Protein AF-A0A6A6BRU7-F1 (afdb_monomer)

Radius of gyration: 20.85 Å; Cα contacts (8 Å, |Δi|>4): 64; chains: 1; bounding box: 42×56×51 Å

Secondary structure (DSSP, 8-state):
-PPPPPPPEETTEEGGGSPPPPPPPPPPHHHHHHHHHHHH-GGG--HHHHHHHTTPPPHHHHHHHHHHHHSS-HHHHHHHHHH-GGG--HHHHHHHHH-TTSPP--TTT--S-THHHHHHHHHHHHHTTTT-

Sequence (132 aa):
MFQPVGELKMWGIPLSQLPEPPPPERPSQEILSLHVKAVKHPESLTDGDRRRILDRLPAGEEDQVCRNICGLSWEELVQKAISQPDDLTDDEARLVAHGVNYPPIRKDVFPHDDYSYLTWKRYQTEDEHERR

Nearest PDB structures (foldseek):
  7zqc-assembly1_4  TM=4.901E-01  e=4.676E+00  Chlamydomonas reinhardtii

Mean predicted aligned error: 14.73 Å

Solvent-accessible surface area (backbone atoms only — not comparable to full-atom values): 8398 Å² total; per-residue (Å²): 136,85,78,80,78,74,83,59,58,59,96,86,40,48,61,90,71,54,77,78,75,78,76,82,78,76,78,50,73,66,57,52,50,51,52,54,40,48,75,76,42,57,86,77,53,50,72,69,52,51,26,62,75,67,67,44,65,56,70,73,56,38,28,51,52,33,33,73,74,74,69,34,43,54,68,56,47,52,50,41,52,72,77,42,58,88,76,51,50,71,71,54,48,47,35,72,76,60,38,81,74,46,80,73,84,48,70,88,78,54,81,69,85,57,78,60,56,64,60,51,54,56,58,56,61,59,62,64,65,79,76,116

Foldseek 3Di:
DDDDDPFDDDPNHGPVPDPDPPDPDDDDPVLVVLVVCCVPPVVPDDPVSVCSNVVHDDQVVQQVLCCVQPVGGPVVLVVCCVPPVVPDDPSSVCCVVPNSPPDDPPCVPDVDDCVVVVVVVVVVVVVVVVPD

pLDDT: mean 72.82, std 19.33, range [35.75, 95.94]

Organism: NCBI:txid1176127

Structure (mmCIF, N/CA/C/O backbone):
data_AF-A0A6A6BRU7-F1
#
_entry.id   AF-A0A6A6BRU7-F1
#
loop_
_atom_site.group_PDB
_atom_site.id
_atom_site.type_symbol
_atom_site.label_atom_id
_atom_site.label_alt_id
_atom_site.label_comp_id
_atom_site.label_asym_id
_atom_site.label_entity_id
_atom_site.label_seq_id
_atom_site.pdbx_PDB_ins_code
_atom_site.Cartn_x
_atom_site.Cartn_y
_atom_site.Cartn_z
_atom_site.occupancy
_atom_site.B_iso_or_equiv
_atom_site.auth_seq_id
_atom_site.auth_comp_id
_atom_site.auth_asym_id
_atom_site.auth_atom_id
_atom_site.pdbx_PDB_model_num
ATOM 1 N N . MET A 1 1 ? 2.981 -44.367 -30.913 1.00 38.34 1 MET A N 1
ATOM 2 C CA . MET A 1 1 ? 1.893 -43.512 -31.427 1.00 38.34 1 MET A CA 1
ATOM 3 C C . MET A 1 1 ? 1.605 -42.494 -30.330 1.00 38.34 1 MET A C 1
ATOM 5 O O . MET A 1 1 ? 1.002 -42.860 -29.333 1.00 38.34 1 MET A O 1
ATOM 9 N N . PHE A 1 2 ? 2.184 -41.292 -30.415 1.00 44.25 2 PHE A N 1
ATOM 10 C CA . PHE A 1 2 ? 1.957 -40.233 -29.423 1.00 44.25 2 PHE A CA 1
ATOM 11 C C . PHE A 1 2 ? 0.594 -39.603 -29.709 1.00 44.25 2 PHE A C 1
ATOM 13 O O . PHE A 1 2 ? 0.366 -39.135 -30.823 1.00 44.25 2 PHE A O 1
ATOM 20 N N . GLN A 1 3 ? -0.323 -39.643 -28.743 1.00 39.47 3 GLN A N 1
ATOM 21 C CA . GLN A 1 3 ? -1.557 -38.869 -28.845 1.00 39.47 3 GLN A CA 1
ATOM 22 C C . GLN A 1 3 ? -1.222 -37.381 -28.660 1.00 39.47 3 GLN A C 1
ATOM 24 O O . GLN A 1 3 ? -0.383 -37.065 -27.813 1.00 39.47 3 GLN A O 1
ATOM 29 N N . PRO A 1 4 ? -1.819 -36.469 -29.446 1.00 52.19 4 PRO A N 1
ATOM 30 C CA . PRO A 1 4 ? -1.588 -35.045 -29.268 1.00 52.19 4 PRO A CA 1
ATOM 31 C C . PRO A 1 4 ? -2.142 -34.609 -27.909 1.00 52.19 4 PRO A C 1
ATOM 33 O O . PRO A 1 4 ? -3.278 -34.927 -27.556 1.00 52.19 4 PRO A O 1
ATOM 36 N N . VAL A 1 5 ? -1.315 -33.898 -27.143 1.00 60.12 5 VAL A N 1
ATOM 37 C CA . VAL A 1 5 ? -1.728 -33.241 -25.901 1.00 60.12 5 VAL A CA 1
ATOM 38 C C . VAL A 1 5 ? -2.840 -32.260 -26.266 1.00 60.12 5 VAL A C 1
ATOM 40 O O . VAL A 1 5 ? -2.657 -31.438 -27.164 1.00 60.12 5 VAL A O 1
ATOM 43 N N . GLY A 1 6 ? -4.007 -32.401 -25.631 1.00 61.91 6 GLY A N 1
ATOM 44 C CA . GLY A 1 6 ? -5.154 -31.528 -25.866 1.00 61.91 6 GLY A CA 1
ATOM 45 C C . GLY A 1 6 ? -4.758 -30.054 -25.771 1.00 61.91 6 GLY A C 1
ATOM 46 O O . GLY A 1 6 ? -3.929 -29.677 -24.945 1.00 61.91 6 GLY A O 1
ATOM 47 N N . GLU A 1 7 ? -5.328 -29.236 -26.652 1.00 66.00 7 GLU A N 1
ATOM 48 C CA . GLU A 1 7 ? -5.015 -27.813 -26.764 1.00 66.00 7 GLU A CA 1
ATOM 49 C C . GLU A 1 7 ? -5.228 -27.102 -25.417 1.00 66.00 7 GLU A C 1
ATOM 51 O O . GLU A 1 7 ? -6.333 -27.121 -24.865 1.00 66.00 7 GLU A O 1
ATOM 56 N N . LEU A 1 8 ? -4.163 -26.497 -24.870 1.00 60.50 8 LEU A N 1
ATOM 57 C CA . LEU A 1 8 ? -4.243 -25.705 -23.643 1.00 60.50 8 LEU A CA 1
ATOM 58 C C . LEU A 1 8 ? -5.175 -24.514 -23.883 1.00 60.50 8 LEU A C 1
ATOM 60 O O . LEU A 1 8 ? -4.994 -23.758 -24.839 1.00 60.50 8 LEU A O 1
ATOM 64 N N . LYS A 1 9 ? -6.153 -24.332 -22.995 1.00 66.81 9 LYS A N 1
ATOM 65 C CA . LYS A 1 9 ? -7.071 -23.191 -23.018 1.00 66.81 9 LYS A CA 1
ATOM 66 C C . LYS A 1 9 ? -6.907 -22.377 -21.746 1.00 66.81 9 LYS A C 1
ATOM 68 O O . LYS A 1 9 ? -6.914 -22.940 -20.655 1.00 66.81 9 LYS A O 1
ATOM 73 N N . MET A 1 10 ? -6.813 -21.061 -21.889 1.00 57.19 10 MET A N 1
ATOM 74 C CA . MET A 1 10 ? -6.880 -20.106 -20.786 1.00 57.19 10 MET A CA 1
ATOM 75 C C . MET A 1 10 ? -8.177 -19.314 -20.954 1.00 57.19 10 MET A C 1
ATOM 77 O O . MET A 1 10 ? -8.415 -18.760 -22.023 1.00 57.19 10 MET A O 1
ATOM 81 N N . TRP A 1 11 ? -9.058 -19.321 -19.949 1.00 76.00 11 TRP A N 1
ATOM 82 C CA . TRP A 1 11 ? -10.365 -18.636 -20.015 1.00 76.00 11 TRP A CA 1
ATOM 83 C C . TRP A 1 11 ? -11.236 -19.042 -21.223 1.00 76.00 11 TRP A C 1
ATOM 85 O O . TRP A 1 11 ? -11.961 -18.231 -21.788 1.00 76.00 11 TRP A O 1
ATOM 95 N N . GLY A 1 12 ? -11.142 -20.302 -21.663 1.00 75.94 12 GLY A N 1
ATOM 96 C CA . GLY A 1 12 ? -11.866 -20.804 -22.840 1.00 75.94 12 GLY A CA 1
ATOM 97 C C . GLY A 1 12 ? -11.254 -20.419 -24.194 1.00 75.94 12 GLY A C 1
ATOM 98 O O . GLY A 1 12 ? -11.726 -20.910 -25.219 1.00 75.94 12 GLY A O 1
ATOM 99 N N . 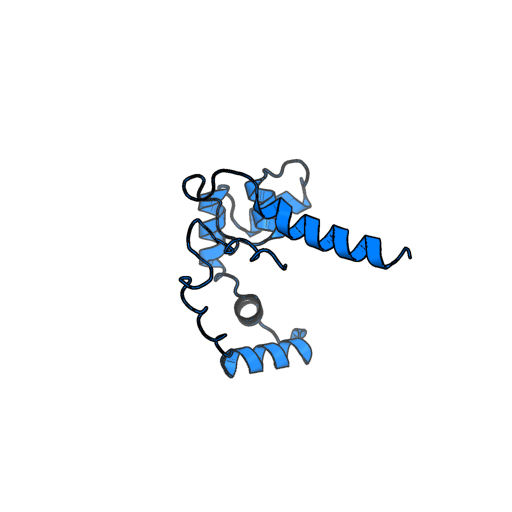ILE A 1 13 ? -10.182 -19.623 -24.206 1.00 71.38 13 ILE A N 1
ATOM 100 C CA . ILE A 1 13 ? -9.445 -19.219 -25.406 1.00 71.38 13 ILE A CA 1
ATOM 101 C C . ILE A 1 13 ? -8.265 -20.184 -25.600 1.00 71.38 13 ILE A C 1
ATOM 103 O O . ILE A 1 13 ? -7.510 -20.413 -24.648 1.00 71.38 13 ILE A O 1
ATOM 107 N N . PRO A 1 14 ? -8.089 -20.779 -26.794 1.00 82.44 14 PRO A N 1
ATOM 108 C CA . PRO A 1 14 ? -6.884 -21.536 -27.112 1.00 82.44 14 PRO A CA 1
ATOM 109 C C . PRO A 1 14 ? -5.626 -20.703 -26.874 1.00 82.44 14 PRO A C 1
ATOM 111 O O . PRO A 1 14 ? -5.582 -19.539 -27.261 1.00 82.44 14 PRO A O 1
ATOM 114 N N . LEU A 1 15 ? -4.585 -21.292 -26.283 1.00 69.69 15 LEU A N 1
ATOM 115 C CA . LEU A 1 15 ? -3.331 -20.582 -26.000 1.00 69.69 15 LEU A CA 1
ATOM 116 C C . LEU A 1 15 ? -2.716 -19.950 -27.265 1.00 69.69 15 LEU A C 1
ATOM 118 O 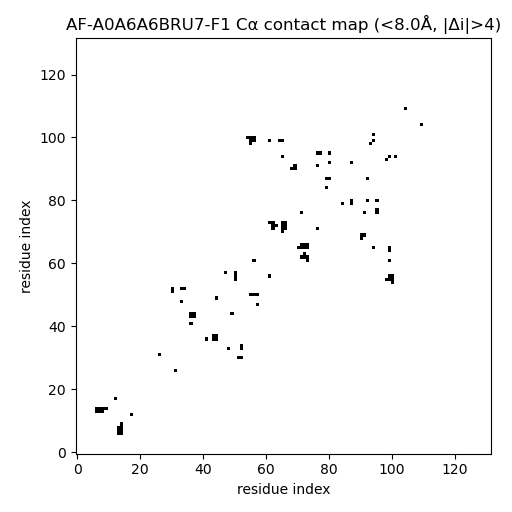O . LEU A 1 15 ? -2.102 -18.896 -27.190 1.00 69.69 15 LEU A O 1
ATOM 122 N N . SER A 1 16 ? -2.949 -20.563 -28.429 1.00 74.00 16 SER A N 1
ATOM 123 C CA . SER A 1 16 ? -2.548 -20.082 -29.759 1.00 74.00 16 SER A CA 1
ATOM 124 C C . SER A 1 16 ? -3.279 -18.817 -30.231 1.00 74.00 16 SER A C 1
ATOM 126 O O . SER A 1 16 ? -2.860 -18.204 -31.209 1.00 74.00 16 SER A O 1
ATOM 128 N N . GLN A 1 17 ? -4.377 -18.446 -29.571 1.00 78.69 17 GLN A N 1
ATOM 129 C CA . GLN A 1 17 ? -5.214 -17.283 -29.883 1.00 78.69 17 GLN A CA 1
ATOM 130 C C . GLN A 1 17 ? -5.178 -16.212 -28.789 1.00 78.69 17 GLN A C 1
ATOM 132 O O . GLN A 1 17 ? -5.851 -15.188 -28.918 1.00 78.69 17 GLN A O 1
ATOM 137 N N . LEU A 1 18 ? -4.427 -16.431 -27.705 1.00 77.12 18 LEU A N 1
ATOM 138 C CA . LEU A 1 18 ? -4.192 -15.367 -26.740 1.00 77.12 18 LEU A CA 1
ATOM 139 C C . LEU A 1 18 ? -3.345 -14.274 -27.401 1.00 77.12 18 LEU A C 1
ATOM 141 O O . LEU A 1 18 ? -2.404 -14.595 -28.130 1.00 77.12 18 LEU A O 1
ATOM 145 N N . PRO A 1 19 ? -3.652 -12.989 -27.160 1.00 79.19 19 PRO A N 1
ATOM 146 C CA . PRO A 1 19 ? -2.746 -11.928 -27.559 1.00 79.19 19 PRO A CA 1
ATOM 147 C C . PRO A 1 19 ? -1.399 -12.159 -26.872 1.00 79.19 19 PRO A C 1
ATOM 149 O O . PRO A 1 19 ? -1.354 -12.445 -25.673 1.00 79.19 19 PRO A O 1
ATOM 152 N N . GLU A 1 20 ? -0.312 -12.039 -27.635 1.00 78.12 20 GLU A N 1
ATOM 153 C CA . GLU A 1 20 ? 1.032 -12.014 -27.062 1.00 78.12 20 GLU A CA 1
ATOM 154 C C . GLU A 1 20 ? 1.062 -10.947 -25.958 1.00 78.12 20 GLU A C 1
ATOM 156 O O . GLU A 1 20 ? 0.559 -9.833 -26.176 1.00 78.12 20 GLU A O 1
ATOM 161 N N . PRO A 1 21 ? 1.592 -11.266 -24.764 1.00 73.88 21 PRO A N 1
ATOM 162 C CA . PRO A 1 21 ? 1.684 -10.282 -23.705 1.00 73.88 21 PRO A CA 1
ATOM 163 C C . PRO A 1 21 ? 2.485 -9.081 -24.218 1.00 73.88 21 PRO A C 1
ATOM 165 O O . PRO A 1 21 ? 3.430 -9.255 -24.9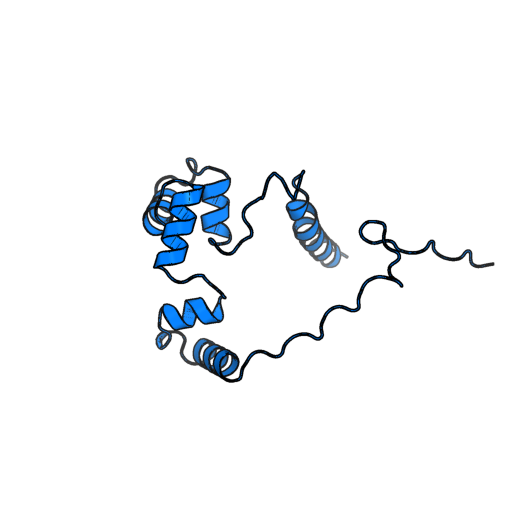99 1.00 73.88 21 PRO A O 1
ATOM 168 N N . PRO A 1 22 ? 2.129 -7.854 -23.800 1.00 75.50 22 PRO A N 1
ATOM 169 C CA . PRO A 1 22 ? 2.921 -6.695 -24.164 1.00 75.50 22 PRO A CA 1
ATOM 170 C C . PRO A 1 22 ? 4.381 -6.933 -23.747 1.00 75.50 22 PRO A C 1
ATOM 172 O O . PRO A 1 22 ? 4.629 -7.552 -22.703 1.00 75.50 22 PRO A O 1
ATOM 175 N N . PRO A 1 23 ? 5.360 -6.466 -24.543 1.00 80.94 23 PRO A N 1
ATOM 176 C CA . PRO A 1 23 ? 6.756 -6.534 -24.146 1.00 80.94 23 PRO A CA 1
ATOM 177 C C . PRO A 1 23 ? 6.913 -5.908 -22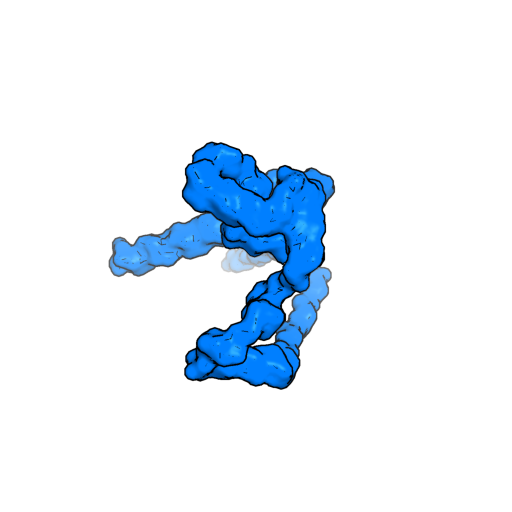.756 1.00 80.94 23 PRO A C 1
ATOM 179 O O . PRO A 1 23 ? 6.291 -4.873 -22.506 1.00 80.94 23 PRO A O 1
ATOM 182 N N . PRO A 1 24 ? 7.728 -6.490 -21.860 1.00 74.06 24 PRO A N 1
ATOM 183 C CA . PRO A 1 24 ? 7.930 -5.912 -20.541 1.00 74.06 24 PRO A CA 1
ATOM 184 C C . PRO A 1 24 ? 8.439 -4.478 -20.703 1.00 74.06 24 PRO A C 1
ATOM 186 O O . PRO A 1 24 ? 9.495 -4.244 -21.304 1.00 74.06 24 PRO A O 1
ATOM 189 N N . GLU A 1 25 ? 7.665 -3.516 -20.204 1.00 75.44 25 GLU A N 1
ATOM 190 C CA . GLU A 1 25 ? 8.050 -2.114 -20.245 1.00 75.44 25 GLU A CA 1
ATOM 191 C C . GLU A 1 25 ? 9.325 -1.930 -19.425 1.00 75.44 25 GLU A C 1
ATOM 193 O O . GLU A 1 25 ? 9.424 -2.344 -18.267 1.00 75.44 25 GLU A O 1
ATOM 198 N N . ARG A 1 26 ? 10.349 -1.334 -20.044 1.00 79.44 26 ARG A N 1
ATOM 199 C CA . ARG A 1 26 ? 11.570 -1.008 -19.310 1.00 79.44 26 ARG A CA 1
ATOM 200 C C . ARG A 1 26 ? 11.255 0.147 -18.361 1.00 79.44 26 ARG A C 1
ATOM 202 O O . ARG A 1 26 ? 10.739 1.162 -18.833 1.00 79.44 26 ARG A O 1
ATOM 209 N N . PRO A 1 27 ? 11.617 0.048 -17.072 1.00 77.62 27 PRO A N 1
ATOM 210 C CA . PRO A 1 27 ? 11.459 1.165 -16.156 1.00 77.62 27 PRO A CA 1
ATOM 211 C C . PRO A 1 27 ? 12.239 2.381 -16.666 1.00 77.62 27 PRO A C 1
ATOM 213 O O . PRO A 1 27 ? 13.314 2.255 -17.265 1.00 77.62 27 PRO A O 1
ATOM 216 N N . SER A 1 28 ? 11.686 3.570 -16.431 1.00 83.06 28 SER A N 1
ATOM 217 C CA . SER A 1 28 ? 12.322 4.822 -16.830 1.00 83.06 28 SER A CA 1
ATOM 218 C C . SER A 1 28 ? 13.674 5.006 -16.128 1.00 83.06 28 SER A C 1
ATOM 220 O O . SER A 1 28 ? 13.924 4.473 -15.044 1.00 83.06 28 SER A O 1
ATOM 222 N N . GLN A 1 29 ? 14.557 5.811 -16.727 1.00 86.62 29 GLN A N 1
ATOM 223 C CA . GLN A 1 29 ? 15.849 6.154 -16.114 1.00 86.62 29 GLN A CA 1
ATOM 224 C C . GLN A 1 29 ? 15.682 6.836 -14.744 1.00 86.62 29 GLN A C 1
ATOM 226 O O . GLN A 1 29 ? 16.526 6.667 -13.864 1.00 86.62 29 GLN A O 1
ATOM 231 N N . GLU A 1 30 ? 14.577 7.558 -14.539 1.00 84.19 30 GLU A N 1
ATOM 232 C CA . GLU A 1 30 ? 14.224 8.167 -13.254 1.00 84.19 30 GLU A CA 1
ATOM 233 C C . GLU A 1 30 ? 13.958 7.098 -12.183 1.00 84.19 30 GLU A C 1
ATOM 235 O O . GLU A 1 30 ? 14.564 7.138 -11.112 1.00 84.19 30 GLU A O 1
ATOM 240 N N . ILE A 1 31 ? 13.137 6.087 -12.496 1.00 82.88 31 ILE A N 1
ATOM 241 C CA . ILE A 1 31 ? 12.830 4.978 -11.577 1.00 82.88 31 ILE A CA 1
ATOM 242 C C . ILE A 1 31 ? 14.086 4.158 -11.275 1.00 82.88 31 ILE A C 1
ATOM 244 O O . ILE A 1 31 ? 14.325 3.803 -10.120 1.00 82.88 31 ILE A O 1
ATOM 248 N N . LEU A 1 32 ? 14.920 3.894 -12.284 1.00 86.50 32 LEU A N 1
ATOM 249 C CA . LEU A 1 32 ? 16.193 3.193 -12.095 1.00 86.50 32 LEU A CA 1
ATOM 250 C C . LEU A 1 32 ? 17.138 3.970 -11.171 1.00 86.50 32 LEU A C 1
ATOM 252 O O . LEU A 1 32 ? 17.755 3.384 -10.282 1.00 86.50 32 LEU A O 1
ATOM 256 N N . SER A 1 33 ? 17.217 5.291 -11.332 1.00 88.31 33 SER A N 1
ATOM 257 C CA . SER A 1 33 ? 18.040 6.152 -10.475 1.00 88.31 33 SER A CA 1
ATOM 258 C C . SER A 1 33 ? 17.543 6.152 -9.028 1.00 88.31 33 SER A C 1
ATOM 260 O O . SER A 1 33 ? 18.352 6.061 -8.103 1.00 88.31 33 SER A O 1
ATOM 262 N N . LEU A 1 34 ? 16.222 6.183 -8.824 1.00 87.31 34 LEU A N 1
ATOM 263 C CA . LEU A 1 34 ? 15.605 6.057 -7.503 1.00 87.31 34 LEU A CA 1
ATOM 264 C C . LEU A 1 34 ? 15.898 4.699 -6.856 1.00 87.31 34 LEU A C 1
ATOM 266 O O . LEU A 1 34 ? 16.260 4.660 -5.683 1.00 87.31 34 LEU A O 1
ATOM 270 N N . HIS A 1 35 ? 15.838 3.602 -7.615 1.00 86.44 35 HIS A N 1
ATOM 271 C CA . HIS A 1 35 ? 16.203 2.272 -7.117 1.00 86.44 35 HIS A CA 1
ATOM 272 C C . HIS A 1 35 ? 17.677 2.201 -6.704 1.00 86.44 35 HIS A C 1
ATOM 274 O O . HIS A 1 35 ? 18.000 1.720 -5.620 1.00 86.44 35 HIS A O 1
ATOM 280 N N . VAL A 1 36 ? 18.586 2.733 -7.525 1.00 90.94 36 VAL A N 1
ATOM 281 C CA . VAL A 1 36 ? 20.016 2.790 -7.182 1.00 90.94 36 VAL A CA 1
ATOM 282 C C . VAL A 1 36 ? 20.244 3.629 -5.924 1.00 90.94 36 VAL A C 1
ATOM 284 O O . VAL A 1 36 ? 21.021 3.231 -5.054 1.00 90.94 36 VAL A O 1
ATOM 287 N N . LYS A 1 37 ? 19.557 4.770 -5.801 1.00 89.69 37 LYS A N 1
ATOM 288 C CA . LYS A 1 37 ? 19.606 5.621 -4.607 1.00 89.69 37 LYS A CA 1
ATOM 289 C C . LYS A 1 37 ? 19.082 4.879 -3.377 1.00 89.69 37 LYS A C 1
ATOM 291 O O . LYS A 1 37 ? 19.712 4.956 -2.331 1.00 89.69 37 LYS A O 1
ATOM 296 N N . ALA A 1 38 ? 17.997 4.122 -3.510 1.00 89.31 38 ALA A N 1
ATOM 297 C CA . ALA A 1 38 ? 17.422 3.340 -2.422 1.00 89.31 38 ALA A CA 1
ATOM 298 C C . ALA A 1 38 ? 18.362 2.257 -1.896 1.00 89.31 38 ALA A C 1
ATOM 300 O O . ALA A 1 38 ? 18.450 2.059 -0.689 1.00 89.31 38 ALA A O 1
ATOM 301 N N . VAL A 1 39 ? 19.097 1.599 -2.794 1.00 90.56 39 VAL A N 1
ATOM 302 C CA . VAL A 1 39 ? 20.081 0.576 -2.421 1.00 90.56 39 VAL A CA 1
ATOM 303 C C . VAL A 1 39 ? 21.314 1.195 -1.759 1.00 90.56 39 VAL A C 1
ATOM 305 O O . VAL A 1 39 ? 21.852 0.625 -0.816 1.00 90.56 39 VAL A O 1
ATOM 308 N N . LYS A 1 40 ? 21.786 2.349 -2.247 1.00 93.12 40 LYS A N 1
ATOM 309 C CA . LYS A 1 40 ? 23.036 2.966 -1.767 1.00 93.12 40 LYS A CA 1
ATOM 310 C C . LYS A 1 40 ? 22.861 3.843 -0.527 1.00 93.12 40 LYS A C 1
ATOM 312 O O . LYS A 1 40 ? 23.742 3.858 0.322 1.00 93.12 40 LYS A O 1
ATOM 317 N N . HIS A 1 41 ? 21.763 4.590 -0.467 1.00 92.00 41 HIS A N 1
ATOM 318 C CA . HIS A 1 41 ? 21.494 5.629 0.529 1.00 92.00 41 HIS A CA 1
ATOM 319 C C . HIS A 1 41 ? 20.003 5.633 0.918 1.00 92.00 41 HIS A C 1
ATOM 321 O O . HIS A 1 41 ? 19.290 6.601 0.615 1.00 92.00 41 HIS A O 1
ATOM 327 N N . PRO A 1 42 ? 19.487 4.561 1.547 1.00 88.25 42 PRO A N 1
ATOM 328 C CA . PRO A 1 42 ? 18.069 4.442 1.910 1.00 88.25 42 PRO A CA 1
ATOM 329 C C . PRO A 1 42 ? 17.564 5.567 2.835 1.00 88.25 42 PRO A C 1
ATOM 331 O O . PRO A 1 42 ? 16.384 5.935 2.794 1.00 88.25 42 PRO A O 1
ATOM 334 N N . GLU A 1 43 ? 18.449 6.148 3.645 1.00 90.88 43 GLU A N 1
ATOM 335 C CA . GLU A 1 43 ? 18.190 7.286 4.531 1.00 90.88 43 GLU A CA 1
ATOM 336 C C . GLU A 1 43 ? 17.929 8.594 3.773 1.00 90.88 43 GLU A C 1
ATOM 338 O O . GLU A 1 43 ? 17.241 9.476 4.278 1.00 90.88 43 GLU A O 1
ATOM 343 N N . SER A 1 44 ? 18.434 8.707 2.542 1.00 88.44 44 SER A N 1
ATOM 344 C CA . SER A 1 44 ? 18.282 9.898 1.695 1.00 88.44 44 SER A CA 1
ATOM 345 C C . SER A 1 44 ? 16.967 9.931 0.901 1.00 88.44 44 SER A C 1
ATOM 347 O O . SER A 1 44 ? 16.727 10.868 0.129 1.00 88.44 44 SER A O 1
ATOM 349 N N . LEU A 1 45 ? 16.139 8.891 1.034 1.00 89.06 45 LEU A N 1
ATOM 350 C CA . LEU A 1 45 ? 14.844 8.793 0.369 1.00 89.06 45 LEU A CA 1
ATOM 351 C C . LEU A 1 45 ? 13.774 9.571 1.129 1.00 89.06 45 LEU A C 1
ATOM 353 O O . LEU A 1 45 ? 13.580 9.387 2.334 1.00 89.06 45 LEU A O 1
ATOM 357 N N . THR A 1 46 ? 13.022 10.376 0.387 1.00 90.50 46 THR A N 1
ATOM 358 C CA . THR A 1 46 ? 11.786 10.978 0.889 1.00 90.50 46 THR A CA 1
ATOM 359 C C . THR A 1 46 ? 10.646 9.954 0.897 1.00 90.50 46 THR A C 1
ATOM 361 O O . THR A 1 46 ? 10.729 8.904 0.257 1.00 90.50 46 THR A O 1
ATOM 364 N N . ASP A 1 47 ? 9.551 10.252 1.599 1.00 84.38 47 ASP A N 1
ATOM 365 C CA . ASP A 1 47 ? 8.340 9.421 1.541 1.00 84.38 47 ASP A CA 1
ATOM 366 C C . ASP A 1 47 ? 7.783 9.324 0.108 1.00 84.38 47 ASP A C 1
ATOM 368 O O . ASP A 1 47 ? 7.434 8.241 -0.353 1.00 84.38 47 ASP A O 1
ATOM 372 N N . GLY A 1 48 ? 7.814 10.428 -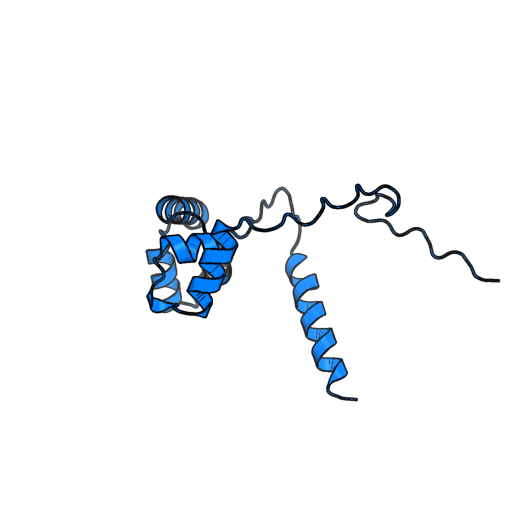0.647 1.00 84.50 48 GLY A N 1
ATOM 373 C CA . GLY A 1 48 ? 7.430 10.440 -2.061 1.00 84.50 48 GLY A CA 1
ATOM 374 C C . GLY A 1 48 ? 8.306 9.534 -2.933 1.00 84.50 48 GLY A C 1
ATOM 375 O O . GLY A 1 48 ? 7.779 8.811 -3.777 1.00 84.50 48 GLY A O 1
ATOM 376 N N . ASP A 1 49 ? 9.623 9.510 -2.697 1.00 85.19 49 ASP A N 1
ATOM 377 C CA . ASP A 1 49 ? 10.538 8.599 -3.400 1.00 85.19 49 ASP A CA 1
ATOM 378 C C . ASP A 1 49 ? 10.198 7.135 -3.095 1.00 85.19 49 ASP A C 1
ATOM 380 O O . ASP A 1 49 ? 10.120 6.312 -4.005 1.00 85.19 49 ASP A O 1
ATOM 384 N N . ARG A 1 50 ? 9.952 6.809 -1.817 1.00 84.75 50 ARG A N 1
ATOM 385 C CA . ARG A 1 50 ? 9.569 5.453 -1.391 1.00 84.75 50 ARG A CA 1
ATOM 386 C C . ARG A 1 50 ? 8.247 5.028 -2.011 1.00 84.75 50 ARG A C 1
ATOM 388 O O . ARG A 1 50 ? 8.153 3.910 -2.506 1.00 84.75 50 ARG A O 1
ATOM 395 N N . ARG A 1 51 ? 7.253 5.920 -2.034 1.00 82.56 51 ARG A N 1
ATOM 396 C CA . ARG A 1 51 ? 5.962 5.658 -2.679 1.00 82.56 51 ARG A CA 1
ATOM 397 C C . ARG A 1 51 ? 6.129 5.384 -4.168 1.00 82.56 51 ARG A C 1
ATOM 399 O O . ARG A 1 51 ? 5.582 4.405 -4.642 1.00 82.56 51 ARG A O 1
ATOM 406 N N . ARG A 1 52 ? 6.948 6.155 -4.888 1.00 82.31 52 ARG A N 1
ATOM 407 C CA . ARG A 1 52 ? 7.220 5.903 -6.317 1.00 82.31 52 ARG A CA 1
ATOM 408 C C . ARG A 1 52 ? 7.947 4.586 -6.570 1.00 82.31 52 ARG A C 1
ATOM 410 O O . ARG A 1 52 ? 7.626 3.896 -7.526 1.00 82.31 52 ARG A O 1
ATOM 417 N N . ILE A 1 53 ? 8.928 4.243 -5.735 1.00 83.00 53 ILE A N 1
ATOM 418 C CA . ILE A 1 53 ? 9.663 2.974 -5.855 1.00 83.00 53 ILE A CA 1
ATOM 419 C C . ILE A 1 53 ? 8.730 1.781 -5.618 1.00 83.00 53 ILE A C 1
ATOM 421 O O . ILE A 1 53 ? 8.837 0.778 -6.315 1.00 83.00 53 ILE A O 1
ATOM 425 N N . LEU A 1 54 ? 7.827 1.895 -4.643 1.00 79.88 54 LEU A N 1
ATOM 426 C CA . LEU A 1 54 ? 6.889 0.842 -4.249 1.00 79.88 54 LEU A CA 1
ATOM 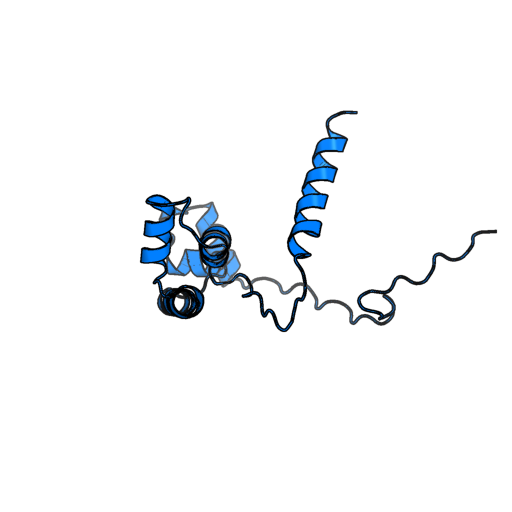427 C C . LEU A 1 54 ? 5.557 0.889 -5.006 1.00 79.88 54 LEU A C 1
ATOM 429 O O . LEU A 1 54 ? 4.644 0.156 -4.640 1.00 79.88 54 LEU A O 1
ATOM 433 N N . ASP A 1 55 ? 5.433 1.777 -5.995 1.00 76.75 55 ASP A N 1
ATOM 434 C CA . ASP A 1 55 ? 4.181 2.058 -6.699 1.00 76.75 55 ASP A CA 1
ATOM 435 C C . ASP A 1 55 ? 2.991 2.253 -5.735 1.00 76.75 55 ASP A C 1
ATOM 437 O O . ASP A 1 55 ? 1.913 1.701 -5.900 1.00 76.75 55 ASP A O 1
ATOM 441 N N . ARG A 1 56 ? 3.191 2.990 -4.639 1.00 77.19 56 ARG A N 1
ATOM 442 C CA . ARG A 1 56 ? 2.123 3.337 -3.693 1.00 77.19 56 ARG A CA 1
ATOM 443 C C . ARG A 1 56 ? 1.428 4.618 -4.123 1.00 77.19 56 ARG A C 1
ATOM 445 O O . ARG A 1 56 ? 2.070 5.568 -4.574 1.00 77.19 56 ARG A O 1
ATOM 452 N N . LEU A 1 57 ? 0.122 4.666 -3.866 1.00 79.56 57 LEU A N 1
ATOM 453 C CA . LEU A 1 57 ? -0.683 5.865 -4.058 1.00 79.56 57 LEU A CA 1
ATOM 454 C C . LEU A 1 57 ? -0.116 7.055 -3.260 1.00 79.56 57 LEU A C 1
ATOM 456 O O . LEU A 1 57 ? 0.497 6.869 -2.199 1.00 79.56 57 LEU A O 1
ATOM 460 N N . PRO A 1 58 ? -0.324 8.293 -3.735 1.00 83.25 58 PRO A N 1
ATOM 461 C CA . PRO A 1 58 ? -0.083 9.491 -2.941 1.00 83.25 58 PRO A CA 1
ATOM 462 C C . PRO A 1 58 ? -0.845 9.444 -1.611 1.00 83.25 58 PRO A C 1
ATOM 464 O O . PRO A 1 58 ? -1.943 8.899 -1.545 1.00 83.25 58 PRO A O 1
ATOM 467 N N . ALA A 1 59 ? -0.298 10.064 -0.563 1.00 81.50 59 ALA A N 1
ATOM 468 C CA . ALA A 1 59 ? -0.861 9.990 0.793 1.00 81.50 59 ALA A CA 1
ATOM 469 C C . ALA A 1 59 ? -2.343 10.385 0.863 1.00 81.50 59 ALA A C 1
ATOM 471 O O . ALA A 1 59 ? -3.146 9.666 1.446 1.00 81.50 59 ALA A O 1
ATOM 472 N N . GLY A 1 60 ? -2.717 11.486 0.204 1.00 81.88 60 GLY A N 1
ATOM 473 C CA . GLY A 1 60 ? -4.106 11.951 0.204 1.00 81.88 60 GLY A CA 1
ATOM 474 C C . GLY A 1 60 ? -5.070 11.013 -0.528 1.00 81.88 60 GLY A C 1
ATOM 475 O O .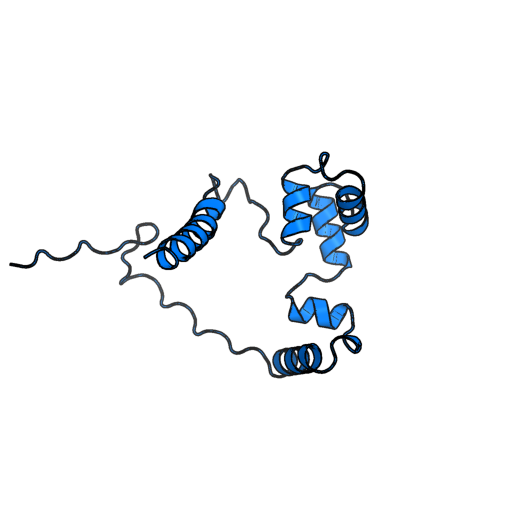 GLY A 1 60 ? -6.228 10.901 -0.135 1.00 81.88 60 GLY A O 1
ATOM 476 N N . GLU A 1 61 ? -4.605 10.322 -1.570 1.00 82.56 61 GLU A N 1
ATOM 477 C CA . GLU A 1 61 ? -5.421 9.347 -2.302 1.00 82.56 61 GLU A CA 1
ATOM 478 C C . GLU A 1 61 ? -5.548 8.039 -1.519 1.00 82.56 61 GLU A C 1
ATOM 480 O O . GLU A 1 61 ? -6.638 7.483 -1.431 1.00 82.56 61 GLU A O 1
ATOM 485 N N . GLU A 1 62 ? -4.463 7.585 -0.892 1.00 82.44 62 GLU A N 1
ATOM 486 C CA . GLU A 1 62 ? -4.445 6.416 -0.010 1.00 82.44 62 GLU A CA 1
ATOM 487 C C . GLU A 1 62 ? -5.421 6.567 1.160 1.00 82.44 62 GLU A C 1
ATOM 489 O O . GLU A 1 62 ? -6.258 5.691 1.376 1.00 82.44 62 GLU A O 1
ATOM 494 N N . ASP A 1 63 ? -5.398 7.711 1.844 1.00 87.31 63 ASP A N 1
ATOM 495 C CA . ASP A 1 63 ? -6.351 7.999 2.915 1.00 87.31 63 ASP A CA 1
ATOM 496 C C . ASP A 1 63 ? -7.797 8.004 2.418 1.00 87.31 63 ASP A C 1
ATOM 498 O O . ASP A 1 63 ? -8.692 7.487 3.090 1.00 87.31 63 ASP A O 1
ATOM 502 N N . GLN A 1 64 ? -8.047 8.570 1.234 1.00 85.31 64 GLN A N 1
ATOM 503 C CA . GLN A 1 64 ? -9.389 8.587 0.663 1.00 85.31 64 GLN A CA 1
ATOM 504 C C . GLN A 1 64 ? -9.875 7.173 0.323 1.00 85.31 64 GLN A C 1
ATOM 506 O O . GLN A 1 64 ? -11.038 6.852 0.572 1.00 85.31 64 GLN A O 1
ATOM 511 N N . VAL A 1 65 ? -9.003 6.320 -0.219 1.00 83.62 65 VAL A N 1
ATOM 512 C CA . VAL A 1 65 ? -9.324 4.919 -0.523 1.00 83.62 65 VAL A CA 1
ATOM 513 C C . VAL A 1 65 ? -9.602 4.136 0.760 1.00 83.62 65 VAL A C 1
ATOM 515 O O . VAL A 1 65 ? -10.622 3.452 0.829 1.00 83.62 65 VAL A O 1
ATOM 518 N N . CYS A 1 66 ? -8.780 4.287 1.800 1.00 85.88 66 CYS A N 1
ATOM 519 C CA . CYS A 1 66 ? -9.031 3.661 3.100 1.00 85.88 66 CYS A CA 1
ATOM 520 C C . CYS A 1 66 ? -10.372 4.078 3.694 1.00 85.88 66 CYS A C 1
ATOM 522 O O . CYS A 1 66 ? -11.172 3.219 4.067 1.00 85.88 66 CYS A O 1
ATOM 524 N N . ARG A 1 67 ? -10.682 5.379 3.678 1.00 89.12 67 ARG A N 1
ATOM 525 C CA . ARG A 1 67 ? -11.969 5.879 4.178 1.00 89.12 67 ARG A CA 1
ATOM 526 C C . ARG A 1 67 ? -13.146 5.315 3.396 1.00 89.12 67 ARG A C 1
ATOM 528 O O . ARG A 1 67 ? -14.181 5.030 3.985 1.00 89.12 67 ARG A O 1
ATOM 535 N N . ASN A 1 68 ? -12.993 5.124 2.089 1.00 85.06 68 ASN A N 1
ATOM 536 C CA . ASN A 1 68 ? -14.043 4.538 1.263 1.00 85.06 68 ASN A CA 1
ATOM 537 C C . ASN A 1 68 ? -14.267 3.046 1.562 1.00 85.06 68 ASN A C 1
ATOM 539 O O . ASN A 1 68 ? -15.393 2.576 1.423 1.00 85.06 68 ASN A O 1
ATOM 543 N N . ILE A 1 69 ? -13.217 2.308 1.940 1.00 84.19 69 ILE A N 1
ATOM 544 C CA . ILE A 1 69 ? -13.283 0.858 2.173 1.00 84.19 69 ILE A CA 1
ATOM 545 C C . ILE A 1 69 ? -13.706 0.539 3.611 1.00 84.19 69 ILE A C 1
ATOM 547 O O . ILE A 1 69 ? -14.665 -0.202 3.806 1.00 84.19 69 ILE A O 1
ATOM 551 N N . CYS A 1 70 ? -13.019 1.093 4.613 1.00 85.56 70 CYS A N 1
ATOM 552 C CA . CYS A 1 70 ? -13.231 0.753 6.026 1.00 85.56 70 CYS A CA 1
ATOM 553 C C . CYS A 1 70 ? -13.693 1.933 6.895 1.00 85.56 70 CYS A C 1
ATOM 555 O O . CYS A 1 70 ? -13.933 1.758 8.086 1.00 85.56 70 CYS A O 1
ATOM 557 N N . GLY A 1 71 ? -13.836 3.137 6.331 1.00 88.81 71 GLY A N 1
ATOM 558 C CA . GLY A 1 71 ? -14.261 4.324 7.085 1.00 88.81 71 GLY A CA 1
ATOM 559 C C . GLY A 1 71 ? -13.163 4.977 7.930 1.00 88.81 71 GLY A C 1
ATOM 560 O O . GLY A 1 71 ? -13.428 6.000 8.558 1.00 88.81 71 GLY A O 1
ATOM 561 N N . LEU A 1 72 ? -11.944 4.432 7.919 1.00 90.81 72 LEU A N 1
ATOM 562 C CA . LEU A 1 72 ? -10.779 4.938 8.648 1.00 90.81 72 LEU A CA 1
ATOM 563 C C . LEU A 1 72 ? -9.772 5.575 7.681 1.00 90.81 72 LEU A C 1
ATOM 565 O O . LEU A 1 72 ? -9.676 5.179 6.521 1.00 90.81 72 LEU A O 1
ATOM 569 N N . SER A 1 73 ? -8.998 6.555 8.146 1.00 91.69 73 SER A N 1
ATOM 570 C CA . SER A 1 73 ? -7.757 6.959 7.467 1.00 91.69 73 SER A CA 1
ATOM 571 C C . SER A 1 73 ? -6.699 5.855 7.547 1.00 91.69 73 SER A C 1
ATOM 573 O O . SER A 1 73 ? -6.794 4.952 8.383 1.00 91.69 73 SER A O 1
ATOM 575 N N . TRP A 1 74 ? -5.668 5.926 6.701 1.00 89.69 74 TRP A N 1
ATOM 576 C CA . TRP A 1 74 ? -4.575 4.953 6.734 1.00 89.69 74 TRP A CA 1
ATOM 577 C C . TRP A 1 74 ? -3.868 4.948 8.093 1.00 89.69 74 TRP A C 1
ATOM 579 O O . TRP A 1 74 ? -3.552 3.889 8.629 1.00 89.69 74 TRP A O 1
ATOM 589 N N . GLU A 1 75 ? -3.664 6.123 8.691 1.00 91.50 75 GLU A N 1
ATOM 590 C CA . GLU A 1 75 ? -3.039 6.241 10.010 1.00 91.50 75 GLU A CA 1
ATOM 591 C C . GLU A 1 75 ? -3.892 5.602 11.116 1.00 91.50 75 GLU A C 1
ATOM 593 O O . GLU A 1 75 ? -3.374 4.821 11.913 1.00 91.50 75 GLU A O 1
ATOM 598 N N . GLU A 1 76 ? -5.202 5.860 11.135 1.00 93.38 76 GLU A N 1
ATOM 599 C CA . GLU A 1 76 ? -6.129 5.239 12.094 1.00 93.38 76 GLU A CA 1
ATOM 600 C C . GLU A 1 76 ? -6.179 3.717 11.935 1.00 93.38 76 GLU A C 1
ATOM 602 O O . GLU A 1 76 ? -6.177 2.991 12.930 1.00 93.38 76 GLU A O 1
ATOM 607 N N . LEU A 1 77 ? -6.168 3.227 10.694 1.00 93.06 77 LEU A N 1
ATOM 608 C CA . LEU A 1 77 ? -6.125 1.802 10.390 1.00 93.06 77 LEU A CA 1
ATOM 609 C C . LEU A 1 77 ? -4.835 1.148 10.911 1.00 93.06 77 LEU A C 1
ATOM 611 O O . LEU A 1 77 ? -4.887 0.094 11.544 1.00 93.06 77 LEU A O 1
ATOM 615 N N . VAL A 1 78 ? -3.681 1.785 10.696 1.00 92.00 78 VAL A N 1
ATOM 616 C CA . VAL A 1 78 ? -2.391 1.301 11.213 1.00 92.00 78 VAL A CA 1
ATOM 617 C C . VAL A 1 78 ? -2.386 1.292 12.744 1.00 92.00 78 VAL A C 1
ATOM 619 O O . VAL A 1 78 ? -1.946 0.316 13.350 1.00 92.00 78 VAL A O 1
ATOM 622 N N . GLN A 1 79 ? -2.912 2.336 13.390 1.00 95.69 79 GLN A N 1
ATOM 623 C CA . GLN A 1 79 ? -3.023 2.375 14.852 1.00 95.69 79 GLN A CA 1
ATOM 624 C C . GLN A 1 79 ? -3.955 1.288 15.390 1.00 95.69 79 GLN A C 1
ATOM 626 O O . GLN A 1 79 ? -3.628 0.631 16.384 1.00 95.69 79 GLN A O 1
ATOM 631 N N . LYS A 1 80 ? -5.087 1.045 14.723 1.00 94.38 80 LYS A N 1
ATOM 632 C CA . LYS A 1 80 ? -5.989 -0.061 15.057 1.00 94.38 80 LYS A CA 1
ATOM 633 C C . LYS A 1 80 ? -5.270 -1.404 14.937 1.00 94.38 80 LYS A C 1
ATOM 635 O O . LYS A 1 80 ? -5.320 -2.195 15.869 1.00 94.38 80 LYS A O 1
ATOM 640 N N . ALA A 1 81 ? -4.521 -1.623 13.859 1.00 94.19 81 ALA A N 1
ATOM 641 C CA . ALA A 1 81 ? -3.784 -2.867 13.649 1.00 94.19 81 ALA A CA 1
ATOM 642 C C . ALA A 1 81 ? -2.701 -3.130 14.708 1.00 94.19 81 ALA A C 1
ATOM 644 O O . ALA A 1 81 ? -2.448 -4.279 15.057 1.00 94.19 81 ALA A O 1
ATOM 645 N N . ILE A 1 82 ? -2.077 -2.077 15.241 1.00 95.12 82 ILE A N 1
ATOM 646 C CA . ILE A 1 82 ? -1.083 -2.190 16.318 1.00 95.12 82 ILE A CA 1
ATOM 647 C C . ILE A 1 82 ? -1.754 -2.436 17.675 1.00 95.12 82 ILE A C 1
ATOM 649 O O . ILE A 1 82 ? -1.250 -3.216 18.480 1.00 95.12 82 ILE A O 1
ATOM 653 N N . SER A 1 83 ? -2.858 -1.741 17.955 1.00 95.94 83 SER A N 1
ATOM 654 C CA . SER A 1 83 ? -3.491 -1.742 19.280 1.00 95.94 83 SER A CA 1
ATOM 655 C C . SER A 1 83 ? -4.480 -2.889 19.495 1.00 95.94 83 SER A C 1
ATOM 657 O O . SER A 1 83 ? -4.600 -3.382 20.615 1.00 95.94 83 SER A O 1
ATOM 659 N N . GLN A 1 84 ? -5.188 -3.300 18.443 1.00 94.12 84 GLN A N 1
ATOM 660 C CA . GLN A 1 84 ? -6.277 -4.277 18.468 1.00 94.12 84 GLN A CA 1
ATOM 661 C C . GLN A 1 84 ? -6.217 -5.175 17.215 1.00 94.12 84 GLN A C 1
ATOM 663 O O . GLN A 1 84 ? -7.124 -5.138 16.382 1.00 94.12 84 GLN A O 1
ATOM 668 N N . PRO A 1 85 ? -5.146 -5.975 17.041 1.00 90.81 85 PRO A N 1
ATOM 669 C CA . PRO A 1 85 ? -4.960 -6.788 15.836 1.00 90.81 85 PRO A CA 1
ATOM 670 C C . PRO A 1 85 ? -6.080 -7.817 15.616 1.00 90.81 85 PRO A C 1
ATOM 672 O O . PRO A 1 85 ? -6.416 -8.105 14.471 1.00 90.81 85 PRO A O 1
ATOM 675 N N . ASP A 1 86 ? -6.684 -8.332 16.691 1.00 93.06 86 ASP A N 1
ATOM 676 C CA . ASP A 1 86 ? -7.765 -9.327 16.620 1.00 93.06 86 ASP A CA 1
ATOM 677 C C . ASP A 1 86 ? -9.128 -8.722 16.223 1.00 93.06 86 ASP A C 1
ATOM 679 O O . ASP A 1 86 ? -10.021 -9.451 15.796 1.00 93.06 86 ASP A O 1
ATOM 683 N N . ASP A 1 87 ? -9.282 -7.395 16.318 1.00 93.50 87 ASP A N 1
ATOM 684 C CA . ASP A 1 87 ? -10.516 -6.669 15.968 1.00 93.50 87 ASP A CA 1
ATOM 685 C C . ASP A 1 87 ? -10.479 -6.097 14.536 1.00 93.50 87 ASP A C 1
ATOM 687 O O . ASP A 1 87 ? -11.326 -5.278 14.143 1.00 93.50 87 ASP A O 1
ATOM 691 N N . LEU A 1 88 ? -9.479 -6.491 13.742 1.00 90.50 88 LEU A N 1
ATOM 692 C CA . LEU A 1 88 ? -9.405 -6.153 12.327 1.00 90.50 88 LEU A CA 1
ATOM 693 C C . LEU A 1 88 ? -10.409 -6.987 11.528 1.00 90.50 88 LEU A C 1
ATOM 695 O O . LEU A 1 88 ? -10.462 -8.212 11.612 1.00 90.50 88 LEU A O 1
ATOM 699 N N . THR A 1 89 ? -11.183 -6.310 10.693 1.00 89.81 89 THR A N 1
ATOM 700 C CA . THR A 1 89 ? -11.970 -6.957 9.640 1.00 89.81 89 THR A CA 1
ATOM 701 C C . THR A 1 89 ? -11.056 -7.472 8.523 1.00 89.81 89 THR A C 1
ATOM 703 O O . THR A 1 89 ? -9.916 -7.029 8.389 1.00 89.81 89 THR A O 1
ATOM 706 N N . ASP A 1 90 ? -11.557 -8.382 7.683 1.00 86.44 90 ASP A N 1
ATOM 707 C CA . ASP A 1 90 ? -10.785 -8.937 6.558 1.00 86.44 90 ASP A CA 1
ATOM 708 C C . ASP A 1 90 ? -10.284 -7.842 5.596 1.00 86.44 90 ASP A C 1
ATOM 710 O O . ASP A 1 90 ? -9.110 -7.818 5.227 1.00 86.44 90 ASP A O 1
ATOM 714 N N . ASP A 1 91 ? -11.142 -6.867 5.276 1.00 85.25 91 ASP A N 1
ATOM 715 C CA . ASP A 1 91 ? -10.784 -5.728 4.425 1.00 85.25 91 ASP A CA 1
ATOM 716 C C . ASP A 1 91 ? -9.690 -4.856 5.071 1.00 85.25 91 ASP A C 1
ATOM 718 O O . ASP A 1 91 ? -8.736 -4.453 4.405 1.00 85.25 91 ASP A O 1
ATOM 722 N N . GLU A 1 92 ? -9.783 -4.596 6.377 1.00 88.94 92 GLU A N 1
ATOM 723 C CA . GLU A 1 92 ? -8.776 -3.838 7.131 1.00 88.94 92 GLU A CA 1
ATOM 724 C C . GLU A 1 92 ? -7.432 -4.576 7.195 1.00 88.94 92 GLU A C 1
ATOM 726 O O . GLU A 1 92 ? -6.387 -3.983 6.920 1.00 88.94 92 GLU A O 1
ATOM 731 N N . ALA A 1 93 ? -7.449 -5.875 7.503 1.00 88.69 93 ALA A N 1
ATOM 732 C CA . ALA A 1 93 ? -6.251 -6.706 7.540 1.00 88.69 93 ALA A CA 1
ATOM 733 C C . ALA A 1 93 ? -5.574 -6.772 6.161 1.00 88.69 93 ALA A C 1
ATOM 735 O O . ALA A 1 93 ? -4.353 -6.636 6.052 1.00 88.69 93 ALA A O 1
ATOM 736 N N . ARG A 1 94 ? -6.367 -6.901 5.091 1.00 85.38 94 ARG A N 1
ATOM 737 C CA . ARG A 1 94 ? -5.886 -6.911 3.705 1.00 85.38 94 ARG A CA 1
ATOM 738 C C . ARG A 1 94 ? -5.262 -5.578 3.307 1.00 85.38 94 ARG A C 1
ATOM 740 O O . ARG A 1 94 ? -4.201 -5.573 2.682 1.00 85.38 94 ARG A O 1
ATOM 747 N N . LEU A 1 95 ? -5.883 -4.462 3.689 1.00 86.31 95 LEU A N 1
ATOM 748 C CA . LEU A 1 95 ? -5.333 -3.127 3.463 1.00 86.31 95 LEU A CA 1
ATOM 749 C C . LEU A 1 95 ? -3.989 -2.946 4.171 1.00 86.31 95 LEU A C 1
ATOM 751 O O . LEU A 1 95 ? -3.048 -2.462 3.550 1.00 86.31 95 LEU A O 1
ATOM 755 N N . VAL A 1 96 ? -3.861 -3.374 5.427 1.00 88.06 96 VAL A N 1
ATOM 756 C CA . VAL A 1 96 ? -2.596 -3.276 6.175 1.00 88.06 96 VAL A CA 1
ATOM 757 C C . VAL A 1 96 ? -1.510 -4.170 5.568 1.00 88.06 96 VAL A C 1
ATOM 759 O O . VAL A 1 96 ? -0.361 -3.745 5.457 1.00 88.06 96 VAL A O 1
ATOM 762 N N . ALA A 1 97 ? -1.858 -5.387 5.142 1.00 85.19 97 ALA A N 1
ATOM 763 C CA . ALA A 1 97 ? -0.899 -6.356 4.612 1.00 85.19 97 ALA A CA 1
ATOM 764 C C . ALA A 1 97 ? -0.398 -6.023 3.197 1.00 85.19 97 ALA A C 1
ATOM 766 O O . ALA A 1 97 ? 0.772 -6.250 2.887 1.00 85.19 97 ALA A O 1
ATOM 767 N N . HIS A 1 98 ? -1.272 -5.505 2.329 1.00 80.31 98 HIS A N 1
ATOM 768 C CA . HIS A 1 98 ? -0.977 -5.329 0.901 1.00 80.31 98 HIS A CA 1
ATOM 769 C C . HIS A 1 98 ? -0.997 -3.869 0.431 1.00 80.31 98 HIS A C 1
ATOM 771 O O . HIS A 1 98 ? -0.607 -3.584 -0.703 1.00 80.31 98 HIS A O 1
ATOM 777 N N . GLY A 1 99 ? -1.418 -2.940 1.288 1.00 81.25 99 GLY A N 1
ATOM 778 C CA . GLY A 1 99 ? -1.653 -1.548 0.930 1.00 81.25 99 GLY A CA 1
ATOM 779 C C . GLY A 1 99 ? -2.924 -1.346 0.099 1.00 81.25 99 GLY A C 1
ATOM 780 O O . GLY A 1 99 ? -3.534 -2.277 -0.426 1.00 81.25 99 GLY A O 1
ATOM 781 N N . VAL A 1 100 ? -3.299 -0.080 -0.069 1.00 73.81 100 VAL A N 1
ATOM 782 C CA . VAL A 1 100 ? -4.456 0.367 -0.874 1.00 73.81 100 VAL A CA 1
ATOM 783 C C . VAL A 1 100 ? -4.327 0.127 -2.380 1.00 73.81 100 VAL A C 1
ATOM 785 O O . VAL A 1 100 ? -5.317 0.256 -3.092 1.00 73.81 100 VAL A O 1
ATOM 788 N N . ASN A 1 101 ? -3.130 -0.203 -2.879 1.00 64.94 101 ASN A N 1
ATOM 789 C CA . ASN A 1 101 ? -2.912 -0.472 -4.305 1.00 64.94 101 ASN A CA 1
ATOM 790 C C . ASN A 1 101 ? -3.209 -1.935 -4.691 1.00 64.94 101 ASN A C 1
ATOM 792 O O . ASN A 1 101 ? -3.117 -2.321 -5.854 1.00 64.94 101 ASN A O 1
ATOM 796 N N . TYR A 1 102 ? -3.581 -2.774 -3.721 1.00 57.81 102 TYR A N 1
ATOM 797 C CA . TYR A 1 102 ? -4.083 -4.104 -4.023 1.00 57.81 102 TYR A CA 1
ATOM 798 C C . TYR A 1 102 ? -5.521 -3.984 -4.537 1.00 57.81 102 TYR A C 1
ATOM 800 O O . TYR A 1 102 ? -6.318 -3.291 -3.899 1.00 57.81 102 TYR A O 1
ATOM 808 N N . PRO A 1 103 ? -5.886 -4.619 -5.670 1.00 50.50 103 PRO A N 1
ATOM 809 C CA . PRO A 1 103 ? -7.202 -4.424 -6.252 1.00 50.50 103 PRO A CA 1
ATOM 810 C C . PRO A 1 103 ? -8.273 -4.723 -5.193 1.00 50.50 103 PRO A C 1
ATOM 812 O O . PRO A 1 103 ? -8.247 -5.815 -4.592 1.00 50.50 103 PRO A O 1
ATOM 815 N N . PRO A 1 104 ? -9.198 -3.771 -4.934 1.00 43.44 104 PRO A N 1
ATOM 816 C CA . PRO A 1 104 ? -10.339 -4.056 -4.086 1.00 43.44 104 PRO A CA 1
ATOM 817 C C . PRO A 1 104 ? -11.045 -5.250 -4.712 1.00 43.44 104 PRO A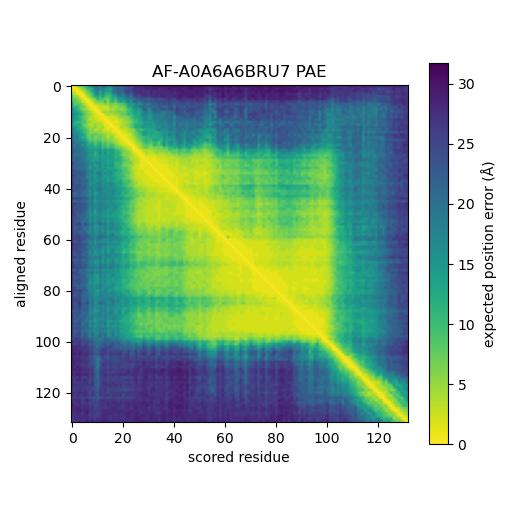 C 1
ATOM 819 O O . PRO A 1 104 ? -11.150 -5.335 -5.942 1.00 43.44 104 PRO A O 1
ATOM 822 N N . ILE A 1 105 ? -11.496 -6.195 -3.887 1.00 44.38 105 ILE A N 1
ATOM 823 C CA . ILE A 1 105 ? -12.359 -7.264 -4.373 1.00 44.38 105 ILE A CA 1
ATOM 824 C C . ILE A 1 105 ? -13.611 -6.569 -4.907 1.00 44.38 105 ILE A C 1
ATOM 826 O O . ILE A 1 105 ? -14.546 -6.261 -4.169 1.00 44.38 105 ILE A O 1
ATOM 830 N N . ARG A 1 106 ? -13.635 -6.295 -6.210 1.00 39.41 106 ARG A N 1
ATOM 831 C CA . ARG A 1 106 ? -14.878 -6.128 -6.939 1.00 39.41 106 ARG A CA 1
ATOM 832 C C . ARG A 1 106 ? -15.568 -7.475 -6.810 1.00 39.41 106 ARG A C 1
ATOM 834 O O . ARG A 1 106 ? -15.238 -8.414 -7.536 1.00 39.41 106 ARG A O 1
ATOM 841 N N . LYS A 1 107 ? -16.466 -7.591 -5.825 1.00 43.72 107 LYS A N 1
ATOM 842 C CA . LYS A 1 107 ? -17.300 -8.784 -5.593 1.00 43.72 107 LYS A CA 1
ATOM 843 C C . LYS A 1 107 ? -18.103 -9.146 -6.855 1.00 43.72 107 LYS A C 1
ATOM 845 O O . LYS A 1 107 ? -18.544 -10.275 -7.006 1.00 43.72 107 LYS A O 1
ATOM 850 N N . ASP A 1 108 ? -18.249 -8.183 -7.763 1.00 43.94 108 ASP A N 1
ATOM 851 C CA . ASP A 1 108 ? -18.834 -8.254 -9.098 1.00 43.94 108 ASP A CA 1
ATOM 852 C C . ASP A 1 108 ? -17.912 -8.842 -10.190 1.00 43.94 108 ASP A C 1
ATOM 854 O O . ASP A 1 108 ? -18.424 -9.287 -11.214 1.00 43.94 108 ASP A O 1
ATOM 858 N N . VAL A 1 109 ? -16.586 -8.879 -10.001 1.00 42.03 109 VAL A N 1
ATOM 859 C CA . VAL A 1 109 ? -15.620 -9.323 -11.035 1.00 42.03 109 VAL A CA 1
ATOM 860 C C . VAL A 1 109 ? -14.916 -10.633 -10.671 1.00 42.03 109 VAL A C 1
ATOM 862 O O . VAL A 1 109 ? -14.599 -11.414 -11.564 1.00 42.03 109 VAL A O 1
ATOM 865 N N . PHE A 1 110 ? -14.720 -10.916 -9.381 1.00 38.12 110 PHE A N 1
ATOM 866 C CA . PHE A 1 110 ? -14.110 -12.166 -8.920 1.00 38.12 110 PHE A CA 1
ATOM 867 C C . PHE A 1 110 ? -15.020 -12.875 -7.908 1.00 38.12 110 PHE A C 1
ATOM 869 O O . PHE A 1 110 ? -14.900 -12.642 -6.703 1.00 38.12 110 PHE A O 1
ATOM 876 N N . PRO A 1 111 ? -15.948 -13.732 -8.370 1.00 39.12 111 PRO A N 1
ATOM 877 C CA . PRO A 1 111 ? -16.624 -14.665 -7.486 1.00 39.12 111 PRO A CA 1
ATOM 878 C C . PRO A 1 111 ? -15.617 -15.760 -7.100 1.00 39.12 111 PRO A C 1
ATOM 880 O O . PRO A 1 111 ? -15.136 -16.471 -7.976 1.00 39.12 111 PRO A O 1
ATOM 883 N N . HIS A 1 112 ? -15.339 -15.886 -5.800 1.00 39.34 112 HIS A N 1
ATOM 884 C CA . HIS A 1 112 ? -14.414 -16.823 -5.135 1.00 39.34 112 HIS A CA 1
ATOM 885 C C . HIS A 1 112 ? -12.915 -16.461 -5.096 1.00 39.34 112 HIS A C 1
ATOM 887 O O . HIS A 1 112 ? -12.232 -16.431 -6.113 1.00 39.34 112 HIS A O 1
ATOM 893 N N . ASP A 1 113 ? -12.418 -16.212 -3.875 1.00 43.97 113 ASP A N 1
ATOM 894 C CA . ASP A 1 113 ? -11.322 -16.853 -3.103 1.00 43.97 113 ASP A CA 1
ATOM 895 C C . ASP A 1 113 ? -10.115 -17.544 -3.789 1.00 43.97 113 ASP A C 1
ATOM 897 O O . ASP A 1 113 ? -9.318 -18.188 -3.109 1.00 43.97 113 ASP A O 1
ATOM 901 N N . ASP A 1 114 ? -9.889 -17.414 -5.095 1.00 44.31 114 ASP A N 1
ATOM 902 C CA . ASP A 1 114 ? -8.879 -18.228 -5.797 1.00 44.31 114 ASP A CA 1
ATOM 903 C 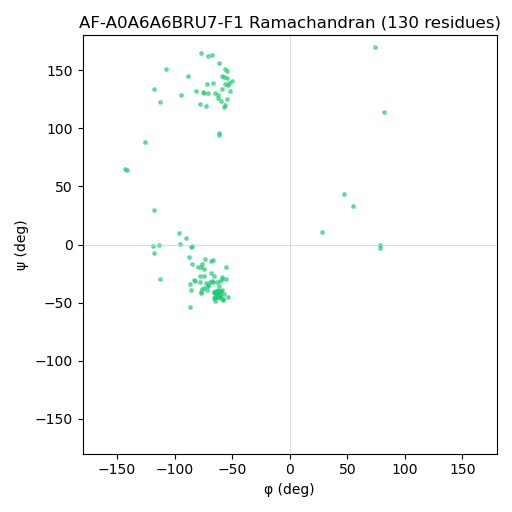C . ASP A 1 114 ? -7.454 -17.640 -5.782 1.00 44.31 114 ASP A C 1
ATOM 905 O O . ASP A 1 114 ? -6.477 -18.330 -6.086 1.00 44.31 114 ASP A O 1
ATOM 909 N N . TYR A 1 115 ? -7.278 -16.385 -5.352 1.00 44.44 115 TYR A N 1
ATOM 910 C CA . TYR A 1 115 ? -5.935 -15.793 -5.229 1.00 44.44 115 TYR A CA 1
ATOM 911 C C . TYR A 1 115 ? -5.126 -16.338 -4.041 1.00 44.44 115 TYR A C 1
ATOM 913 O O . TYR A 1 115 ? -3.908 -16.160 -4.011 1.00 44.44 115 TYR A O 1
ATOM 921 N N . SER A 1 116 ? -5.764 -17.060 -3.110 1.00 45.25 116 SER A N 1
ATOM 922 C CA . SER A 1 116 ? -5.072 -17.830 -2.068 1.00 45.25 116 SER A CA 1
ATOM 923 C C . SER A 1 116 ? -4.440 -19.119 -2.623 1.00 45.25 116 SER A C 1
ATOM 925 O O . SER A 1 116 ? -3.403 -19.560 -2.136 1.00 45.25 116 SER A O 1
ATOM 927 N N . TYR A 1 117 ? -4.976 -19.705 -3.702 1.00 39.78 117 TYR A N 1
ATOM 928 C CA . TYR A 1 117 ? -4.517 -21.013 -4.188 1.00 39.78 117 TYR A CA 1
ATOM 929 C C . TYR A 1 117 ? -3.198 -20.961 -4.979 1.00 39.78 117 TYR A C 1
ATOM 931 O O . TYR A 1 117 ? -2.400 -21.901 -4.923 1.00 39.78 117 TYR A O 1
ATOM 939 N N . LEU A 1 118 ? -2.934 -19.869 -5.708 1.00 37.25 118 LEU A N 1
ATOM 940 C CA . LEU A 1 118 ? -1.734 -19.741 -6.551 1.00 37.25 118 LEU A CA 1
ATOM 941 C C . LEU A 1 118 ? -0.485 -19.307 -5.773 1.00 37.25 118 LEU A C 1
ATOM 943 O O . LEU A 1 118 ? 0.620 -19.735 -6.105 1.00 37.25 118 LEU A O 1
ATOM 947 N N . THR A 1 119 ? -0.641 -18.508 -4.718 1.00 45.47 119 THR A N 1
ATOM 948 C CA . THR A 1 119 ? 0.462 -18.159 -3.810 1.00 45.47 119 THR A CA 1
ATOM 949 C C . THR A 1 119 ? 0.781 -19.312 -2.861 1.00 45.47 119 THR A C 1
ATOM 951 O O . THR A 1 119 ? 1.956 -19.615 -2.667 1.00 45.47 119 THR A O 1
ATOM 954 N N . TRP A 1 120 ? -0.221 -20.041 -2.357 1.00 39.88 120 TRP A N 1
ATOM 955 C CA . TRP A 1 120 ? 0.011 -21.166 -1.441 1.00 39.88 120 TRP A CA 1
ATOM 956 C C . TRP A 1 120 ? 0.636 -22.396 -2.125 1.00 39.88 120 TRP A C 1
ATOM 958 O O . TRP A 1 120 ? 1.534 -23.024 -1.563 1.00 39.88 120 TRP A O 1
ATOM 968 N N . LYS A 1 121 ? 0.276 -22.699 -3.385 1.00 35.75 121 LYS A N 1
ATOM 969 C CA . LYS A 1 121 ? 0.937 -23.782 -4.144 1.00 35.75 121 LYS A CA 1
ATOM 970 C C . LYS A 1 121 ? 2.411 -23.515 -4.451 1.00 35.75 121 LYS A C 1
ATOM 972 O O . LYS A 1 121 ? 3.165 -24.474 -4.578 1.00 35.75 121 LYS A O 1
ATOM 977 N N . ARG A 1 122 ? 2.829 -22.249 -4.551 1.00 37.72 122 ARG A N 1
ATOM 978 C CA . ARG A 1 122 ? 4.237 -21.895 -4.787 1.00 37.72 122 ARG A CA 1
ATOM 979 C C . ARG A 1 122 ? 5.107 -22.170 -3.555 1.00 37.72 122 ARG A C 1
ATOM 981 O O . ARG A 1 122 ? 6.223 -22.651 -3.714 1.00 37.72 122 ARG A O 1
ATOM 988 N N . TYR A 1 123 ? 4.565 -21.973 -2.351 1.00 43.03 123 TYR A N 1
ATOM 989 C CA . TYR A 1 123 ? 5.247 -22.321 -1.100 1.00 43.03 123 TYR A CA 1
ATOM 990 C C . TYR A 1 123 ? 5.305 -23.835 -0.843 1.00 43.03 123 TYR A C 1
ATOM 992 O O . TYR A 1 123 ? 6.304 -24.321 -0.325 1.00 43.03 123 TYR A O 1
ATOM 1000 N N . GLN A 1 124 ? 4.296 -24.612 -1.257 1.00 41.25 124 GLN A N 1
ATOM 1001 C CA . GLN A 1 124 ? 4.351 -26.077 -1.114 1.00 41.25 124 GLN A CA 1
ATOM 1002 C C . GLN A 1 124 ? 5.411 -26.744 -2.000 1.00 41.25 124 GLN A C 1
ATOM 1004 O O . GLN A 1 124 ? 5.981 -27.758 -1.605 1.00 41.25 124 GLN A O 1
ATOM 1009 N N . THR A 1 125 ? 5.701 -26.191 -3.181 1.00 42.34 125 THR A N 1
ATOM 1010 C CA . THR A 1 125 ? 6.704 -26.771 -4.091 1.00 42.34 125 THR A CA 1
ATOM 1011 C C . THR A 1 125 ? 8.152 -26.553 -3.653 1.00 42.34 125 THR A C 1
ATOM 1013 O O . THR A 1 125 ? 9.023 -27.301 -4.088 1.00 42.34 125 THR A O 1
ATOM 1016 N N . GLU A 1 126 ? 8.426 -25.559 -2.805 1.00 44.56 126 GLU A N 1
ATOM 1017 C CA . GLU A 1 126 ? 9.787 -25.285 -2.317 1.00 44.56 126 GLU A CA 1
ATOM 1018 C C . GLU A 1 126 ? 10.159 -26.183 -1.120 1.00 44.56 126 GLU A C 1
ATOM 1020 O O . GLU A 1 126 ? 11.303 -26.615 -1.015 1.00 44.56 126 GLU A O 1
ATOM 1025 N N . ASP A 1 127 ? 9.185 -26.581 -0.296 1.00 42.00 127 ASP A N 1
ATOM 1026 C CA . ASP A 1 127 ? 9.396 -27.411 0.905 1.00 42.00 127 ASP A CA 1
ATOM 1027 C C . ASP A 1 127 ? 9.597 -28.917 0.583 1.00 42.00 127 ASP A C 1
ATOM 1029 O O . ASP A 1 127 ? 10.276 -29.650 1.305 1.00 42.00 127 ASP A O 1
ATOM 1033 N N . GLU A 1 128 ? 9.050 -29.412 -0.539 1.00 42.09 128 GLU A N 1
ATOM 1034 C CA . GLU A 1 128 ? 9.250 -30.809 -0.974 1.00 42.09 128 GLU A CA 1
ATOM 1035 C C . GLU A 1 128 ? 10.624 -31.064 -1.611 1.00 42.09 128 GLU A C 1
ATOM 1037 O O . GLU A 1 128 ? 11.067 -32.217 -1.669 1.00 42.09 128 GLU A O 1
ATOM 1042 N N . HIS A 1 129 ? 11.327 -30.020 -2.066 1.00 45.12 129 HIS A N 1
ATOM 1043 C CA . HIS A 1 129 ? 12.634 -30.188 -2.704 1.00 45.12 129 HIS A CA 1
ATOM 1044 C C . HIS A 1 129 ? 13.799 -30.266 -1.710 1.00 45.12 129 HIS A C 1
ATOM 1046 O O . HIS A 1 129 ? 14.857 -30.777 -2.069 1.00 45.12 129 HIS A O 1
ATOM 1052 N N . GLU A 1 130 ? 13.594 -29.843 -0.460 1.00 46.44 130 GLU A N 1
ATOM 1053 C CA . GLU A 1 130 ? 14.633 -29.813 0.578 1.00 46.44 130 GLU A CA 1
ATOM 1054 C C . GLU A 1 130 ? 14.636 -31.066 1.485 1.00 46.44 130 GLU A C 1
ATOM 1056 O O . GLU A 1 130 ? 15.483 -31.210 2.365 1.00 46.44 130 GLU A O 1
ATOM 1061 N N . ARG A 1 131 ? 13.725 -32.029 1.249 1.00 50.91 131 ARG A N 1
ATOM 1062 C CA . ARG A 1 131 ? 13.647 -33.315 1.983 1.00 50.91 131 ARG A CA 1
ATOM 1063 C C . ARG A 1 131 ? 13.848 -34.568 1.119 1.00 50.91 131 ARG A C 1
ATOM 1065 O O . ARG A 1 131 ? 13.287 -35.621 1.435 1.00 50.91 131 ARG A O 1
ATOM 1072 N N . ARG A 1 132 ? 14.630 -34.486 0.042 1.00 44.06 132 ARG A N 1
ATOM 1073 C CA . ARG A 1 132 ? 15.067 -35.664 -0.728 1.00 44.06 132 ARG A CA 1
ATOM 1074 C C . ARG A 1 132 ? 16.576 -35.763 -0.834 1.00 44.06 132 ARG A C 1
ATOM 1076 O O . ARG A 1 132 ? 17.210 -34.725 -1.103 1.00 44.06 132 ARG A O 1
#